Protein AF-U4QA10-F1 (afdb_monomer)

Solvent-accessible surface area (backbone atoms only — not comparable to full-atom values): 6171 Å² total; per-residue (Å²): 99,89,70,71,51,59,48,77,63,67,76,63,99,60,92,40,76,80,22,50,67,46,37,52,53,52,41,48,60,60,33,69,79,43,52,78,82,38,42,64,47,54,50,49,33,53,52,52,33,52,51,51,41,50,50,53,48,57,53,47,55,67,72,40,74,86,50,58,73,68,64,32,28,54,52,52,35,53,51,47,44,50,42,52,48,50,41,47,55,35,49,52,49,32,42,48,54,48,50,55,59,47,51,68,68,61,52,81,85,122

Nearest PDB structures (foldseek):
  2nca-assembly1_A  TM=4.129E-01  e=1.786E+00  Homo sapiens
  8v45-assembly1_E  TM=2.741E-01  e=9.698E+00  Escherichia coli B185

Structure (mmCIF, N/CA/C/O backbone):
data_AF-U4QA10-F1
#
_entry.id   AF-U4QA10-F1
#
loop_
_atom_site.group_PDB
_atom_site.id
_atom_site.type_symbol
_atom_site.label_atom_id
_atom_site.label_alt_id
_atom_site.label_comp_id
_atom_site.label_asym_id
_atom_site.label_entity_id
_atom_site.label_seq_id
_atom_site.pdbx_PDB_ins_code
_atom_site.Cartn_x
_atom_site.Cartn_y
_atom_site.Cartn_z
_atom_site.occupancy
_atom_site.B_iso_or_equiv
_atom_site.auth_seq_id
_atom_site.auth_comp_id
_atom_site.auth_asym_id
_atom_site.auth_atom_id
_atom_site.pdbx_PDB_model_num
ATOM 1 N N . MET A 1 1 ? -11.287 -6.808 15.158 1.00 60.16 1 MET A N 1
ATOM 2 C CA . MET A 1 1 ? -11.342 -6.795 13.683 1.00 60.16 1 MET A CA 1
ATOM 3 C C . MET A 1 1 ? -12.157 -7.985 13.259 1.00 60.16 1 MET A C 1
ATOM 5 O O . MET A 1 1 ? -11.974 -9.048 13.841 1.00 60.16 1 MET A O 1
ATOM 9 N N . LEU A 1 2 ? -13.078 -7.771 12.330 1.00 75.25 2 LEU A N 1
ATOM 10 C CA . LEU A 1 2 ? -13.983 -8.814 11.856 1.00 75.25 2 LEU A CA 1
ATOM 11 C C . LEU A 1 2 ? -13.455 -9.447 10.570 1.00 75.25 2 LEU A C 1
ATOM 13 O O . LEU A 1 2 ? -13.790 -10.591 10.284 1.00 75.25 2 LEU A O 1
ATOM 17 N N . ASP A 1 3 ? -12.609 -8.724 9.829 1.00 83.06 3 ASP A N 1
ATOM 18 C CA . ASP A 1 3 ? -12.086 -9.201 8.562 1.00 83.06 3 ASP A CA 1
ATOM 19 C C . ASP A 1 3 ? -10.772 -8.512 8.142 1.00 83.06 3 ASP A C 1
ATOM 21 O O . ASP A 1 3 ? -10.378 -7.476 8.680 1.00 83.06 3 ASP A O 1
ATOM 25 N N . THR A 1 4 ? -10.070 -9.080 7.164 1.00 82.25 4 THR A N 1
ATOM 26 C CA . THR A 1 4 ? -8.863 -8.471 6.574 1.00 82.25 4 THR A CA 1
ATOM 27 C C . THR A 1 4 ? -9.224 -7.739 5.278 1.00 82.25 4 THR A C 1
ATOM 29 O O . THR A 1 4 ? -10.018 -8.276 4.505 1.00 82.25 4 THR A O 1
ATOM 32 N N . PRO A 1 5 ? -8.640 -6.559 4.984 1.00 85.44 5 PRO A N 1
ATOM 33 C CA . PRO A 1 5 ? -8.898 -5.857 3.730 1.00 85.44 5 PRO A CA 1
ATOM 34 C C . PRO A 1 5 ? -8.674 -6.752 2.502 1.00 85.44 5 PRO A C 1
ATOM 36 O O . PRO A 1 5 ? -7.634 -7.407 2.370 1.00 85.44 5 PRO A O 1
ATOM 39 N N . SER A 1 6 ? -9.639 -6.754 1.580 1.00 84.44 6 SER A N 1
ATOM 40 C CA . SER A 1 6 ? -9.676 -7.670 0.426 1.00 84.44 6 SER A CA 1
ATOM 41 C C . SER A 1 6 ? -8.436 -7.579 -0.467 1.00 84.44 6 SER A C 1
ATOM 43 O O . SER A 1 6 ? -7.965 -8.597 -0.968 1.00 84.44 6 SER A O 1
ATOM 45 N N . VAL A 1 7 ? -7.845 -6.385 -0.595 1.00 82.88 7 VAL A N 1
ATOM 46 C CA . VAL A 1 7 ? -6.622 -6.143 -1.386 1.00 82.88 7 VAL A CA 1
ATOM 47 C C . VAL A 1 7 ? -5.394 -6.915 -0.883 1.00 82.88 7 VAL A C 1
ATOM 49 O O . VAL A 1 7 ? -4.469 -7.138 -1.663 1.00 82.88 7 VAL A O 1
ATOM 52 N N . TYR A 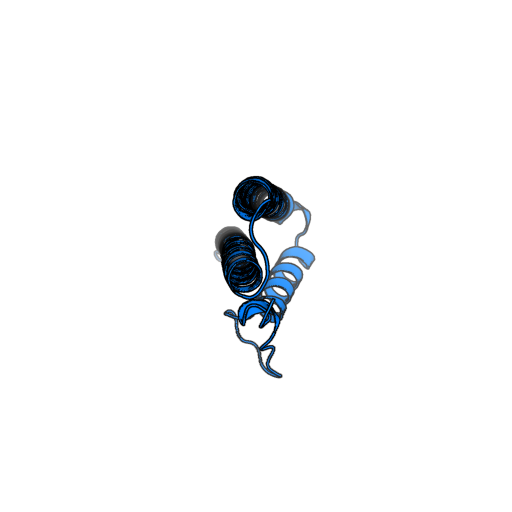1 8 ? -5.389 -7.342 0.386 1.00 83.44 8 TYR A N 1
ATOM 53 C CA . TYR A 1 8 ? -4.337 -8.172 0.990 1.00 83.44 8 TYR A CA 1
ATOM 54 C C . TYR A 1 8 ? -4.749 -9.635 1.186 1.00 83.44 8 TYR A C 1
ATOM 56 O O . TYR A 1 8 ? -3.883 -10.504 1.242 1.00 83.44 8 TYR A O 1
ATOM 64 N N . ARG A 1 9 ? -6.049 -9.914 1.322 1.00 82.88 9 ARG A N 1
ATOM 65 C CA . ARG A 1 9 ? -6.566 -11.255 1.623 1.00 82.88 9 ARG A CA 1
ATOM 66 C C . ARG A 1 9 ? -6.810 -12.095 0.369 1.00 82.88 9 ARG A C 1
ATOM 68 O O . ARG A 1 9 ? -6.474 -13.276 0.346 1.00 82.88 9 ARG A O 1
ATOM 75 N N . ASP A 1 10 ? -7.391 -11.495 -0.668 1.00 82.69 10 ASP A N 1
ATOM 76 C CA . ASP A 1 10 ? -7.983 -12.227 -1.792 1.00 82.69 10 ASP A CA 1
ATOM 77 C C . ASP A 1 10 ? -6.977 -12.401 -2.941 1.00 82.69 10 ASP A C 1
ATOM 79 O O . ASP A 1 10 ? -7.174 -11.925 -4.064 1.00 82.69 10 ASP A O 1
ATOM 83 N N . THR A 1 11 ? -5.848 -13.046 -2.648 1.00 76.38 11 THR A N 1
ATOM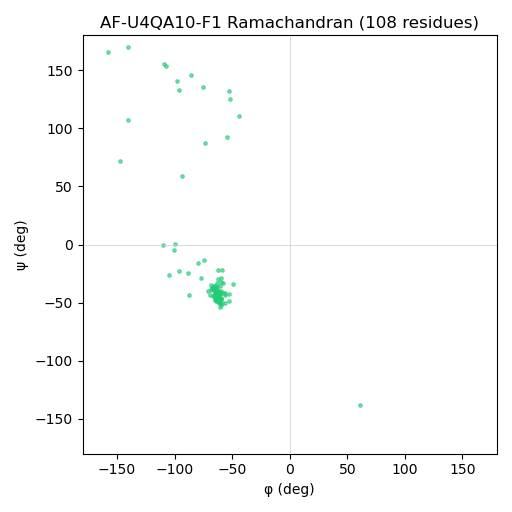 84 C CA . THR A 1 11 ? -4.807 -13.334 -3.645 1.00 76.38 11 THR A CA 1
ATOM 85 C C . THR A 1 11 ? -5.235 -14.480 -4.554 1.00 76.38 11 THR A C 1
ATOM 87 O O . THR A 1 11 ? -5.755 -15.495 -4.097 1.00 76.38 11 THR A O 1
ATOM 90 N N . LYS A 1 12 ? -5.026 -14.314 -5.863 1.00 80.56 12 LYS A N 1
ATOM 91 C CA . LYS A 1 12 ? -5.404 -15.289 -6.895 1.00 80.56 12 LYS A CA 1
ATOM 92 C C . LYS A 1 12 ? -4.169 -15.951 -7.492 1.00 80.56 12 LYS A C 1
ATOM 94 O O . LYS A 1 12 ? -3.106 -15.341 -7.525 1.00 80.56 12 LYS A O 1
ATOM 99 N N . GLU A 1 13 ? -4.342 -17.159 -8.024 1.00 87.00 13 GLU A N 1
ATOM 100 C CA . GLU A 1 13 ? -3.296 -17.907 -8.742 1.00 87.00 13 GLU A CA 1
ATOM 101 C C . GLU A 1 13 ? -2.768 -17.154 -9.974 1.00 87.00 13 GLU A C 1
ATOM 103 O O . GLU A 1 13 ? -1.606 -17.288 -10.348 1.00 87.00 13 GLU A O 1
ATOM 108 N N . HIS A 1 14 ? -3.609 -16.319 -10.584 1.00 91.38 14 HIS A N 1
ATOM 109 C CA . HIS A 1 14 ? -3.255 -15.512 -11.744 1.00 91.38 14 HIS A CA 1
ATOM 110 C C . HIS A 1 14 ? -3.109 -14.037 -11.390 1.00 91.38 14 HIS A C 1
ATOM 112 O O . HIS A 1 14 ? -3.755 -13.539 -10.465 1.00 91.38 14 HIS A O 1
ATOM 118 N N . PHE A 1 15 ? -2.291 -13.350 -12.189 1.00 90.69 15 PHE A N 1
ATOM 119 C CA . PHE A 1 15 ? -2.027 -11.926 -12.063 1.00 90.69 15 PHE A CA 1
ATOM 120 C C . PHE A 1 15 ? -3.319 -11.101 -12.002 1.00 90.69 15 PHE A C 1
ATOM 122 O O . PHE A 1 15 ? -4.161 -11.163 -12.899 1.00 90.69 15 PHE A O 1
ATOM 129 N N . ASP A 1 16 ? -3.437 -10.292 -10.952 1.00 92.50 16 ASP A N 1
ATOM 130 C CA . ASP A 1 16 ? -4.514 -9.325 -10.764 1.00 92.50 16 ASP A CA 1
ATOM 131 C C . ASP A 1 16 ? -3.922 -8.049 -10.166 1.00 92.50 16 ASP A C 1
ATOM 133 O O . ASP A 1 16 ? -3.567 -8.017 -8.990 1.00 92.50 16 ASP A O 1
ATOM 137 N N . ILE A 1 17 ? -3.823 -6.987 -10.970 1.00 92.12 17 ILE A N 1
ATOM 138 C CA . ILE A 1 17 ? -3.242 -5.702 -10.547 1.00 92.12 17 ILE A CA 1
ATOM 139 C C . ILE A 1 17 ? -3.981 -5.080 -9.350 1.00 92.12 17 ILE A C 1
ATOM 141 O O . ILE A 1 17 ? -3.403 -4.277 -8.626 1.00 92.12 17 ILE A O 1
ATOM 145 N N . LYS A 1 18 ? -5.245 -5.463 -9.105 1.00 90.94 18 LYS A N 1
ATOM 146 C CA . LYS A 1 18 ? -6.027 -4.983 -7.955 1.00 90.94 18 LYS A CA 1
ATOM 147 C C . LYS A 1 18 ? -5.602 -5.619 -6.634 1.00 90.94 18 LYS A C 1
ATOM 149 O O . LYS A 1 18 ? -6.025 -5.162 -5.575 1.00 90.94 18 LYS A O 1
ATOM 154 N N . ASN A 1 19 ? -4.810 -6.685 -6.687 1.00 92.75 19 ASN A N 1
ATOM 155 C CA . ASN A 1 19 ? -4.290 -7.357 -5.513 1.00 92.75 19 ASN A CA 1
ATOM 156 C C . ASN A 1 19 ? -2.877 -6.847 -5.194 1.00 92.75 19 ASN A C 1
ATOM 158 O O . ASN A 1 19 ? -2.007 -6.780 -6.066 1.00 92.75 19 ASN A O 1
ATOM 162 N N . MET A 1 20 ? -2.636 -6.524 -3.923 1.00 94.00 20 MET A N 1
ATOM 163 C CA . MET A 1 20 ? -1.375 -5.924 -3.487 1.00 94.00 20 MET A CA 1
ATOM 164 C C . MET A 1 20 ? -0.170 -6.848 -3.707 1.00 94.00 20 MET A C 1
ATOM 166 O O . MET A 1 20 ? 0.922 -6.369 -4.016 1.00 94.00 20 MET A O 1
ATOM 170 N N . TYR A 1 21 ? -0.346 -8.168 -3.592 1.00 93.94 21 TYR A N 1
ATOM 171 C CA . TYR A 1 21 ? 0.721 -9.129 -3.873 1.00 93.94 21 TYR A CA 1
ATOM 172 C C . TYR A 1 21 ? 1.182 -9.014 -5.329 1.00 93.94 21 TYR A C 1
ATOM 174 O O . TYR A 1 21 ? 2.357 -8.773 -5.586 1.00 93.94 21 TYR A O 1
ATOM 182 N N . TRP A 1 22 ? 0.265 -9.099 -6.291 1.00 95.69 22 TRP A N 1
ATOM 183 C CA . TRP A 1 22 ? 0.627 -9.032 -7.708 1.00 95.69 22 TRP A CA 1
ATOM 184 C C . TRP A 1 22 ? 1.149 -7.658 -8.128 1.00 95.69 22 TRP A C 1
ATOM 186 O O . TRP A 1 22 ? 2.102 -7.583 -8.902 1.00 95.69 22 TRP A O 1
ATOM 196 N N . LEU A 1 23 ? 0.581 -6.579 -7.584 1.00 96.19 23 LEU A N 1
ATOM 197 C CA . LEU A 1 23 ? 1.063 -5.221 -7.827 1.00 96.19 23 LEU A CA 1
ATOM 198 C C . LEU A 1 23 ? 2.507 -5.035 -7.336 1.00 96.19 23 LEU A C 1
ATOM 200 O O . LEU A 1 23 ? 3.354 -4.543 -8.078 1.00 96.19 23 LEU A O 1
ATOM 204 N N . THR A 1 24 ? 2.817 -5.471 -6.113 1.00 94.75 24 THR A N 1
ATOM 205 C CA . THR A 1 24 ? 4.179 -5.355 -5.563 1.00 94.75 24 THR A CA 1
ATOM 206 C C . THR A 1 24 ? 5.189 -6.229 -6.306 1.00 94.75 24 THR A C 1
ATOM 208 O O . THR A 1 24 ? 6.305 -5.773 -6.550 1.00 94.75 24 THR A O 1
ATOM 211 N N . GLN A 1 25 ? 4.799 -7.431 -6.748 1.00 95.25 25 GLN A N 1
ATOM 212 C CA . GLN A 1 25 ? 5.637 -8.274 -7.612 1.00 95.25 25 GLN A CA 1
ATOM 213 C C . GLN A 1 25 ? 5.909 -7.621 -8.976 1.00 95.25 25 GLN A C 1
ATOM 215 O O . GLN A 1 25 ? 7.036 -7.667 -9.471 1.00 95.25 25 GLN A O 1
ATOM 220 N N . ALA A 1 26 ? 4.905 -6.971 -9.573 1.00 95.19 26 ALA A N 1
ATOM 221 C CA . ALA A 1 26 ? 5.071 -6.251 -10.833 1.00 95.19 26 ALA A CA 1
ATOM 222 C C . ALA A 1 26 ? 6.033 -5.062 -10.691 1.00 95.19 26 ALA A C 1
ATOM 224 O O . ALA A 1 26 ? 6.934 -4.907 -11.514 1.00 95.19 26 ALA A O 1
ATOM 225 N N . ILE A 1 27 ? 5.896 -4.268 -9.622 1.00 95.69 27 ILE A N 1
ATOM 226 C CA . ILE A 1 27 ? 6.840 -3.182 -9.310 1.00 95.69 27 ILE A CA 1
ATOM 227 C C . ILE A 1 27 ? 8.251 -3.746 -9.140 1.00 95.69 27 ILE A C 1
ATOM 229 O O . ILE A 1 27 ? 9.175 -3.257 -9.782 1.00 95.69 27 ILE A O 1
ATOM 233 N N . ALA A 1 28 ? 8.423 -4.793 -8.326 1.00 95.12 28 ALA A N 1
ATOM 234 C CA . ALA A 1 28 ? 9.732 -5.395 -8.083 1.00 95.12 28 ALA A CA 1
ATOM 235 C C . ALA A 1 28 ? 10.390 -5.875 -9.385 1.00 95.12 28 ALA A C 1
ATOM 237 O O . ALA A 1 28 ? 11.565 -5.605 -9.602 1.00 95.12 28 ALA A O 1
ATOM 238 N N . THR A 1 29 ? 9.616 -6.499 -10.276 1.00 93.56 29 THR A N 1
ATOM 239 C CA . THR A 1 29 ? 10.105 -6.993 -11.571 1.00 93.56 29 THR A CA 1
ATOM 240 C C . THR A 1 29 ? 10.593 -5.856 -12.477 1.00 93.56 29 THR A C 1
ATOM 242 O O . THR A 1 29 ? 11.629 -5.995 -13.118 1.00 93.56 29 THR A O 1
ATOM 245 N N . ILE A 1 30 ? 9.890 -4.716 -12.518 1.00 92.31 30 ILE A N 1
ATOM 246 C CA . ILE A 1 30 ? 10.324 -3.539 -13.296 1.00 92.31 30 ILE A CA 1
ATOM 247 C C . ILE A 1 30 ? 11.570 -2.900 -12.668 1.00 92.31 30 ILE A C 1
ATOM 249 O O . ILE A 1 30 ? 12.506 -2.511 -13.368 1.00 92.31 30 ILE A O 1
ATOM 253 N N . VAL A 1 31 ? 11.578 -2.772 -11.339 1.00 92.44 31 VAL A N 1
ATOM 254 C CA . VAL A 1 31 ? 12.654 -2.097 -10.607 1.00 92.44 31 VAL A CA 1
ATOM 255 C C . VAL A 1 31 ? 13.967 -2.875 -10.683 1.00 92.44 31 VAL A C 1
ATOM 257 O O . VAL A 1 31 ? 15.019 -2.247 -10.806 1.00 92.44 31 VAL A O 1
ATOM 260 N N . ASP A 1 32 ? 13.913 -4.209 -10.641 1.00 91.50 32 ASP A N 1
ATOM 261 C CA . ASP A 1 32 ? 15.091 -5.088 -10.643 1.00 91.50 32 ASP A CA 1
ATOM 262 C C . ASP A 1 32 ? 15.958 -4.913 -11.899 1.00 91.50 32 ASP A C 1
ATOM 264 O O . ASP A 1 32 ? 17.184 -4.956 -11.828 1.00 91.50 32 ASP A O 1
ATOM 268 N N . GLU A 1 33 ? 15.339 -4.600 -13.041 1.00 86.38 33 GLU A N 1
ATOM 269 C CA . GLU A 1 33 ? 16.060 -4.365 -14.294 1.00 86.38 33 GLU A CA 1
ATOM 270 C C . GLU A 1 33 ? 16.953 -3.109 -14.225 1.00 86.38 33 GLU A C 1
ATOM 272 O O . GLU A 1 33 ? 18.039 -3.073 -14.804 1.00 86.38 33 GLU A O 1
ATOM 277 N N . HIS A 1 34 ? 16.507 -2.060 -13.517 1.00 89.06 34 HIS A N 1
ATOM 278 C CA . HIS A 1 34 ? 17.200 -0.768 -13.445 1.00 89.06 34 HIS A CA 1
ATOM 279 C C . HIS A 1 34 ? 17.019 -0.073 -12.077 1.00 89.06 34 HIS A C 1
ATOM 281 O O . HIS A 1 34 ? 16.369 0.975 -11.984 1.00 89.06 34 HIS A O 1
ATOM 287 N N . PRO A 1 35 ? 17.652 -0.570 -11.001 1.00 86.75 35 PRO A N 1
ATOM 288 C CA . PRO A 1 35 ? 17.345 -0.157 -9.628 1.00 86.75 35 PRO A CA 1
ATOM 289 C C . PRO A 1 35 ? 17.624 1.325 -9.343 1.00 86.75 35 PRO A C 1
ATOM 291 O O . PRO A 1 35 ? 16.859 1.981 -8.638 1.00 86.75 35 PRO A O 1
ATOM 294 N N . PHE A 1 36 ? 18.684 1.901 -9.925 1.00 91.44 36 PHE A N 1
ATOM 295 C CA . PHE A 1 36 ? 18.988 3.326 -9.741 1.00 91.44 36 PHE A CA 1
ATOM 296 C C . PHE A 1 36 ? 17.919 4.232 -10.368 1.00 91.44 36 PHE A C 1
ATOM 298 O O . PHE A 1 36 ? 17.543 5.240 -9.770 1.00 91.44 36 PHE A O 1
ATOM 305 N N . ARG A 1 37 ? 17.389 3.847 -11.538 1.00 90.81 37 ARG A N 1
ATOM 306 C CA . ARG A 1 37 ? 16.392 4.624 -12.293 1.00 90.81 37 ARG A CA 1
ATOM 307 C C . ARG A 1 37 ? 15.110 4.826 -11.491 1.00 90.81 37 ARG A C 1
ATOM 309 O O . ARG A 1 37 ? 14.549 5.914 -11.514 1.00 90.81 37 ARG A O 1
ATOM 316 N N . TYR A 1 38 ? 14.670 3.787 -10.789 1.00 94.38 38 TYR A N 1
ATOM 317 C CA . TYR A 1 38 ? 13.388 3.776 -10.083 1.00 94.38 38 TYR A CA 1
ATOM 318 C C . TYR A 1 38 ? 13.509 4.048 -8.579 1.00 94.38 38 TYR A C 1
ATOM 320 O O . TYR A 1 38 ? 12.503 4.084 -7.874 1.00 94.38 38 TYR A O 1
ATOM 328 N N . SER A 1 39 ? 14.730 4.268 -8.080 1.00 92.81 39 SER A N 1
ATOM 329 C CA . SER A 1 39 ? 15.008 4.482 -6.655 1.00 92.81 39 SER A CA 1
ATOM 330 C C . SER A 1 39 ? 14.149 5.591 -6.037 1.00 92.81 39 SER A C 1
ATOM 332 O O . SER A 1 39 ? 13.587 5.394 -4.964 1.00 92.81 39 SER A O 1
ATOM 334 N N . ALA A 1 40 ? 13.968 6.715 -6.736 1.00 94.38 40 ALA A N 1
ATOM 335 C CA . ALA A 1 40 ? 13.135 7.821 -6.268 1.00 94.38 40 ALA A CA 1
ATOM 336 C C . ALA A 1 40 ? 11.660 7.415 -6.093 1.00 94.38 40 ALA A C 1
ATOM 338 O O . ALA A 1 40 ? 11.083 7.678 -5.041 1.00 94.38 40 ALA A O 1
ATOM 339 N N . SER A 1 41 ? 11.071 6.721 -7.073 1.00 95.38 41 SER A N 1
ATOM 340 C CA . SER A 1 41 ? 9.682 6.243 -7.008 1.00 95.38 41 SER A CA 1
ATOM 341 C C . SER A 1 41 ? 9.476 5.218 -5.890 1.00 95.38 41 SER A C 1
ATOM 343 O O . SER A 1 41 ? 8.441 5.217 -5.225 1.00 95.38 41 SER A O 1
ATOM 345 N N . VAL A 1 42 ? 10.465 4.352 -5.649 1.00 95.38 42 VAL A N 1
ATOM 346 C CA . VAL A 1 42 ? 10.418 3.361 -4.561 1.00 95.38 42 VAL A CA 1
ATOM 347 C C . VAL A 1 42 ? 10.562 4.024 -3.189 1.00 95.38 42 VAL A C 1
ATOM 349 O O . VAL A 1 42 ? 9.873 3.639 -2.244 1.00 95.38 42 VAL A O 1
ATOM 352 N N . GLU A 1 43 ? 11.430 5.025 -3.050 1.00 96.31 43 GLU A N 1
ATOM 353 C CA . GLU A 1 43 ? 11.553 5.777 -1.798 1.00 96.31 43 GLU A CA 1
ATOM 354 C C . GLU A 1 43 ? 10.308 6.626 -1.515 1.00 96.31 43 GLU A C 1
ATOM 356 O O . GLU A 1 43 ? 9.835 6.652 -0.376 1.00 96.31 43 GLU A O 1
ATOM 361 N N . GLU A 1 44 ? 9.710 7.242 -2.538 1.00 96.88 44 GLU A N 1
ATOM 362 C CA . GLU A 1 44 ? 8.437 7.956 -2.403 1.00 96.88 44 GLU A CA 1
ATOM 363 C C . GLU A 1 44 ? 7.321 7.014 -1.925 1.00 96.88 44 GLU A C 1
ATOM 365 O O . GLU A 1 44 ? 6.625 7.335 -0.958 1.00 96.88 44 GLU A O 1
ATOM 370 N N . LEU A 1 45 ? 7.206 5.818 -2.520 1.00 97.06 45 LEU A N 1
ATOM 371 C CA . LEU A 1 45 ? 6.264 4.781 -2.085 1.00 97.06 45 LEU A CA 1
ATOM 372 C C . LEU A 1 45 ? 6.409 4.468 -0.590 1.00 97.06 45 LEU A C 1
ATOM 374 O O . LEU A 1 45 ? 5.414 4.439 0.143 1.00 97.06 45 LEU A O 1
ATOM 378 N N . LYS A 1 46 ? 7.642 4.242 -0.121 1.00 95.69 46 LYS A N 1
ATOM 379 C CA . LYS A 1 46 ? 7.920 3.940 1.292 1.00 95.69 46 LYS A CA 1
ATOM 380 C C . LYS A 1 46 ? 7.498 5.091 2.199 1.00 95.69 46 LYS A C 1
ATOM 382 O O . LYS A 1 46 ? 6.816 4.862 3.199 1.00 95.69 46 LYS A O 1
ATOM 387 N N . GLN A 1 47 ? 7.893 6.315 1.854 1.00 97.19 47 GLN A N 1
ATOM 388 C CA . GLN A 1 47 ? 7.596 7.500 2.655 1.00 97.19 47 GLN A CA 1
ATOM 389 C C . GLN A 1 47 ? 6.092 7.761 2.741 1.00 97.19 47 GLN A C 1
ATOM 391 O O . GLN A 1 47 ? 5.575 7.950 3.842 1.00 97.19 47 GLN A O 1
ATOM 396 N N . GLN A 1 48 ? 5.381 7.711 1.612 1.00 95.56 48 GLN A N 1
ATOM 397 C CA . GLN A 1 48 ? 3.935 7.936 1.564 1.00 95.56 48 GLN A CA 1
ATOM 398 C C . GLN A 1 48 ? 3.168 6.867 2.339 1.00 95.56 48 GLN A C 1
ATOM 400 O O . GLN A 1 48 ? 2.310 7.203 3.154 1.00 95.56 48 GLN A O 1
ATOM 405 N N . THR A 1 49 ? 3.521 5.593 2.154 1.00 95.06 49 THR A N 1
ATOM 406 C CA . THR A 1 49 ? 2.869 4.484 2.865 1.00 95.06 49 THR A CA 1
ATOM 407 C C . THR A 1 49 ? 3.072 4.604 4.375 1.00 95.06 49 THR A C 1
ATOM 409 O O . THR A 1 49 ? 2.118 4.475 5.144 1.00 95.06 49 THR A O 1
ATOM 412 N N . LEU A 1 50 ? 4.299 4.901 4.818 1.00 96.19 50 LEU A N 1
ATOM 413 C CA . LEU A 1 50 ? 4.606 5.051 6.240 1.00 96.19 50 LEU A CA 1
ATOM 414 C C . LEU A 1 50 ? 3.902 6.267 6.851 1.00 96.19 50 LEU A C 1
ATOM 416 O O . LEU A 1 50 ? 3.362 6.167 7.953 1.00 96.19 50 LEU A O 1
ATOM 420 N N . ALA A 1 51 ? 3.913 7.406 6.157 1.00 96.19 51 ALA A N 1
ATOM 421 C CA . ALA A 1 51 ? 3.268 8.626 6.625 1.00 96.19 51 ALA A CA 1
ATOM 422 C C . ALA A 1 51 ? 1.751 8.439 6.752 1.00 96.19 51 ALA A C 1
ATOM 424 O O . ALA A 1 51 ? 1.193 8.731 7.810 1.00 96.19 51 ALA A O 1
ATOM 425 N N . ALA A 1 52 ? 1.102 7.888 5.721 1.00 95.38 52 ALA A N 1
ATOM 426 C CA . ALA A 1 52 ? -0.334 7.629 5.729 1.00 95.38 52 ALA A CA 1
ATOM 427 C C . ALA A 1 52 ? -0.725 6.625 6.822 1.00 95.38 52 ALA A C 1
ATOM 429 O O . ALA A 1 52 ? -1.637 6.893 7.602 1.00 95.38 52 ALA A O 1
ATOM 430 N N . GLY A 1 53 ? 0.004 5.509 6.941 1.00 95.25 53 GLY A N 1
ATOM 431 C CA . GLY A 1 53 ? -0.259 4.507 7.975 1.00 95.25 53 GLY A CA 1
ATOM 432 C C . GLY A 1 53 ? -0.110 5.067 9.391 1.00 95.25 53 GLY A C 1
ATOM 433 O O . GLY A 1 53 ? -0.964 4.830 10.241 1.00 95.25 53 GLY A O 1
ATOM 434 N N . ARG A 1 54 ? 0.934 5.869 9.649 1.00 95.62 54 ARG A N 1
ATOM 435 C CA . ARG A 1 54 ? 1.120 6.529 10.953 1.00 95.62 54 A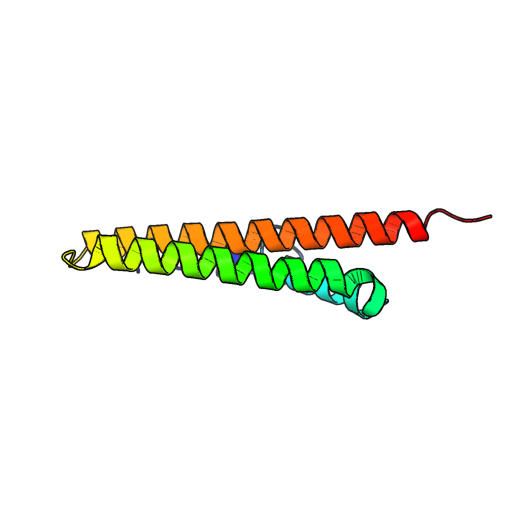RG A CA 1
ATOM 436 C C . ARG A 1 54 ? 0.021 7.536 11.259 1.00 95.62 54 ARG A C 1
ATOM 438 O O . ARG A 1 54 ? -0.428 7.600 12.396 1.00 95.62 54 ARG A O 1
ATOM 445 N N . HIS A 1 55 ? -0.382 8.323 10.269 1.00 96.81 55 HIS A N 1
ATOM 446 C CA . HIS A 1 55 ? -1.441 9.308 10.439 1.00 96.81 55 HIS A CA 1
ATOM 447 C C . HIS A 1 55 ? -2.763 8.637 10.826 1.00 96.81 55 HIS A C 1
ATOM 449 O O . HIS A 1 55 ? -3.331 8.986 11.857 1.00 96.81 55 HIS A O 1
ATOM 455 N N . ILE A 1 56 ? -3.173 7.606 10.079 1.00 96.75 56 ILE A N 1
ATOM 456 C CA . ILE A 1 56 ? -4.397 6.840 10.358 1.00 96.75 56 ILE A CA 1
ATOM 457 C C . ILE A 1 56 ? -4.329 6.185 11.740 1.00 96.75 56 ILE A C 1
ATOM 459 O O . ILE A 1 56 ? -5.314 6.207 12.474 1.00 96.75 56 ILE A O 1
ATOM 463 N N . LEU A 1 57 ? -3.173 5.628 12.117 1.00 94.81 57 LEU A N 1
ATOM 464 C CA . LEU A 1 57 ? -2.977 5.013 13.429 1.00 94.81 57 LEU A CA 1
ATOM 465 C C . LEU A 1 57 ? -3.181 6.022 14.564 1.00 94.81 57 LEU A C 1
ATOM 467 O O . LEU A 1 57 ? -3.964 5.759 15.469 1.00 94.81 57 LEU A O 1
ATOM 471 N N . LEU A 1 58 ? -2.537 7.190 14.491 1.00 96.69 58 LEU A N 1
ATOM 472 C CA . LEU A 1 58 ? -2.641 8.217 15.533 1.00 96.69 58 LEU A CA 1
ATOM 473 C C . LEU A 1 58 ? -4.069 8.754 15.684 1.00 96.69 58 LEU A C 1
ATOM 475 O O . LEU A 1 58 ? -4.538 8.952 16.805 1.00 96.69 58 LEU A O 1
ATOM 479 N N . GLU A 1 59 ? -4.765 8.980 14.569 1.00 95.94 59 GLU A N 1
ATOM 480 C CA . GLU A 1 59 ? -6.167 9.402 14.596 1.00 95.94 59 GLU A CA 1
ATOM 481 C C . GLU A 1 59 ? -7.050 8.315 15.208 1.00 95.94 59 GLU A C 1
ATOM 483 O O . GLU A 1 59 ? -7.808 8.581 16.142 1.00 95.94 59 GLU A O 1
ATOM 488 N N . THR A 1 60 ? -6.893 7.073 14.745 1.00 95.06 60 THR A N 1
ATOM 489 C CA . THR A 1 60 ? -7.696 5.941 15.213 1.00 95.06 60 THR A CA 1
ATOM 490 C C . THR A 1 60 ? -7.500 5.701 16.704 1.00 95.06 60 THR A C 1
ATOM 492 O O . THR A 1 60 ? -8.493 5.569 17.414 1.00 95.06 60 THR A O 1
ATOM 495 N N . ASP A 1 61 ? -6.258 5.703 17.195 1.00 94.12 61 ASP A N 1
ATOM 496 C CA . ASP A 1 61 ? -5.945 5.503 18.615 1.00 94.12 61 ASP A CA 1
ATOM 497 C C . ASP A 1 61 ? -6.678 6.519 19.502 1.00 94.12 61 ASP A C 1
ATOM 499 O O . ASP A 1 61 ? -7.257 6.150 20.526 1.00 94.12 61 ASP A O 1
ATOM 503 N N . SER A 1 62 ? -6.727 7.787 19.079 1.00 93.94 62 SER A N 1
ATOM 504 C CA . SER A 1 62 ? -7.442 8.836 19.812 1.00 93.94 62 SER A CA 1
ATOM 505 C C . SER A 1 62 ? -8.965 8.652 19.800 1.00 93.94 62 SER A C 1
ATOM 507 O O . SER A 1 62 ? -9.639 8.937 20.790 1.00 93.94 62 SER A O 1
ATOM 509 N N . GLU A 1 63 ? -9.524 8.141 18.700 1.00 92.81 63 GLU A N 1
ATOM 510 C CA . GLU A 1 63 ? -10.967 7.941 18.548 1.00 92.81 63 GLU A CA 1
ATOM 511 C C . GLU A 1 63 ? -11.490 6.718 19.306 1.00 92.81 63 GLU A C 1
ATOM 513 O O . GLU A 1 63 ? -12.665 6.684 19.685 1.00 92.81 63 GLU A O 1
ATOM 518 N N . VAL A 1 64 ? -10.650 5.698 19.499 1.00 94.06 64 VAL A N 1
ATOM 519 C CA . VAL A 1 64 ? -11.074 4.408 20.057 1.00 94.06 64 VAL A CA 1
ATOM 520 C C . VAL A 1 64 ? -10.753 4.226 21.538 1.00 94.06 64 VAL A C 1
ATOM 522 O O . VAL A 1 64 ? -11.203 3.240 22.114 1.00 94.06 64 VAL A O 1
ATOM 525 N N . GLU A 1 65 ? -10.053 5.172 22.176 1.00 93.31 65 GLU A N 1
ATOM 526 C CA . GLU A 1 65 ? -9.567 5.080 23.568 1.00 93.31 65 GLU A CA 1
ATOM 527 C C . GLU A 1 65 ? -10.647 4.644 24.578 1.00 93.31 65 GLU A C 1
ATOM 529 O O . GLU A 1 65 ? -10.371 3.929 25.541 1.00 93.31 65 GLU A O 1
ATOM 534 N N . LYS A 1 66 ? -11.898 5.058 24.352 1.00 93.06 66 LYS A N 1
ATOM 535 C CA . LYS A 1 66 ? -13.042 4.770 25.235 1.00 93.06 66 LYS A CA 1
ATOM 536 C C . LYS A 1 66 ? -14.048 3.789 24.636 1.00 93.06 66 LYS A C 1
ATOM 538 O O . LYS A 1 66 ? -15.055 3.490 25.276 1.00 93.06 66 LYS A O 1
ATOM 543 N N . LEU A 1 67 ? -13.812 3.317 23.413 1.00 93.50 67 LEU A N 1
ATOM 544 C CA . LEU A 1 67 ? -14.704 2.392 22.725 1.00 93.50 67 LEU A CA 1
ATOM 545 C C . LEU A 1 67 ? -14.387 0.954 23.128 1.00 93.50 67 LEU A C 1
ATOM 547 O O . LEU A 1 67 ? -13.239 0.579 23.351 1.00 93.50 67 LEU A O 1
ATOM 551 N N . THR A 1 68 ? -15.419 0.119 23.193 1.00 92.44 68 THR A N 1
ATOM 552 C CA . THR A 1 68 ? -15.280 -1.311 23.492 1.00 92.44 68 THR A CA 1
ATOM 553 C C . THR A 1 68 ? -16.236 -2.129 22.626 1.00 92.44 68 THR A C 1
ATOM 555 O O . THR A 1 68 ? -17.086 -1.578 21.927 1.00 92.44 68 THR A O 1
ATOM 558 N N . GLY A 1 69 ? -16.082 -3.454 22.637 1.00 92.44 69 GLY A N 1
ATOM 559 C CA . GLY A 1 69 ? -17.005 -4.359 21.951 1.00 92.44 69 GLY A CA 1
ATOM 560 C C . GLY A 1 69 ? -17.067 -4.139 20.435 1.00 92.44 69 GLY A C 1
ATOM 561 O O . GLY A 1 69 ? -16.041 -3.977 19.774 1.00 92.44 69 GLY A O 1
ATOM 562 N N . GLU A 1 70 ? -18.275 -4.176 19.880 1.00 93.19 70 GLU A N 1
ATOM 563 C CA . GLU A 1 70 ? -18.520 -4.124 18.434 1.00 93.19 70 GLU A CA 1
ATOM 564 C C . GLU A 1 70 ? -18.142 -2.772 17.810 1.00 93.19 70 GLU A C 1
ATOM 566 O O . GLU A 1 70 ? -17.537 -2.734 16.739 1.00 93.19 70 GLU A O 1
ATOM 571 N N . GLU A 1 71 ? -18.396 -1.660 18.507 1.00 90.56 71 GLU A N 1
ATOM 572 C CA . GLU A 1 71 ? -18.052 -0.313 18.029 1.00 90.56 71 GLU A CA 1
ATOM 573 C C . GLU A 1 71 ? -16.543 -0.140 17.834 1.00 90.56 71 GLU A C 1
ATOM 575 O O . GLU A 1 71 ? -16.097 0.372 16.803 1.00 90.56 71 GLU A O 1
ATOM 580 N N . LEU A 1 72 ? -15.749 -0.648 18.784 1.00 93.06 72 LEU A N 1
ATOM 581 C CA . LEU A 1 72 ? -14.293 -0.702 18.664 1.00 93.06 72 LEU A CA 1
ATOM 582 C C . LEU A 1 72 ? -13.876 -1.533 17.445 1.00 93.06 72 LEU A C 1
ATOM 584 O O . LEU A 1 72 ? -13.035 -1.110 16.653 1.00 93.06 72 LEU A O 1
ATOM 588 N N . GLN A 1 73 ? -14.470 -2.714 17.262 1.00 93.31 73 GLN A N 1
ATOM 589 C CA . GLN A 1 73 ? -14.117 -3.589 16.146 1.00 93.31 73 GLN A CA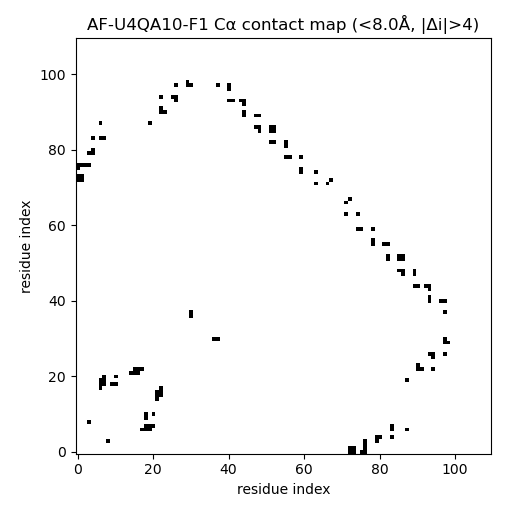 1
ATOM 590 C C . GLN A 1 73 ? -14.435 -2.965 14.785 1.00 93.31 73 GLN A C 1
ATOM 592 O O . GLN A 1 73 ? -13.610 -3.084 13.878 1.00 93.31 73 GLN A O 1
ATOM 597 N N . MET A 1 74 ? -15.574 -2.281 14.648 1.00 92.06 74 MET A N 1
ATOM 598 C CA . MET A 1 74 ? -15.949 -1.572 13.421 1.00 92.06 74 MET A CA 1
ATOM 599 C C . MET A 1 74 ? -14.998 -0.412 13.114 1.00 92.06 74 MET A C 1
ATOM 601 O O . MET A 1 74 ? -14.582 -0.243 11.967 1.00 92.06 74 MET A O 1
ATOM 605 N N . LYS A 1 75 ? -14.613 0.373 14.128 1.00 93.06 75 LYS A N 1
ATOM 606 C CA . LYS A 1 75 ? -13.648 1.471 13.963 1.00 93.06 75 LYS A CA 1
ATOM 607 C C . LYS A 1 75 ? -12.279 0.964 13.515 1.00 93.06 75 LYS A C 1
ATOM 609 O O . LYS A 1 75 ? -11.734 1.479 12.543 1.00 93.06 75 LYS A O 1
ATOM 614 N N . LEU A 1 76 ? -11.775 -0.094 14.150 1.00 94.06 76 LEU A N 1
ATOM 615 C CA . LEU A 1 76 ? -10.511 -0.725 13.761 1.00 94.06 76 LEU A CA 1
ATOM 616 C C . LEU A 1 76 ? -10.578 -1.352 12.360 1.00 94.06 76 LEU A C 1
ATOM 618 O O . LEU A 1 76 ? -9.600 -1.296 11.620 1.00 94.06 76 LEU A O 1
ATOM 622 N N . GLN A 1 77 ? -11.726 -1.915 11.967 1.00 93.38 77 GLN A N 1
ATOM 623 C CA . GLN A 1 77 ? -11.925 -2.417 10.605 1.00 93.38 77 GLN A CA 1
ATOM 624 C C . GLN A 1 77 ? -11.818 -1.285 9.580 1.00 93.38 77 GLN A C 1
ATOM 626 O O . GLN A 1 77 ? -11.076 -1.395 8.608 1.00 93.38 77 GLN A O 1
ATOM 631 N N . LYS A 1 78 ? -12.503 -0.167 9.834 1.00 93.62 78 LYS A N 1
ATOM 632 C CA . LYS A 1 78 ? -12.461 1.003 8.957 1.00 93.62 78 LYS A CA 1
ATOM 633 C C . LYS A 1 78 ? -11.044 1.571 8.831 1.00 93.62 78 LYS A C 1
ATOM 635 O O . LYS A 1 78 ? -10.623 1.894 7.724 1.00 93.62 78 LYS A O 1
ATOM 640 N N . ALA A 1 79 ? -10.308 1.658 9.939 1.00 95.00 79 ALA A N 1
ATOM 641 C CA . ALA A 1 79 ? -8.920 2.116 9.944 1.00 95.00 79 ALA A CA 1
ATOM 642 C C . ALA A 1 79 ? -8.003 1.192 9.123 1.00 95.00 79 ALA A C 1
ATOM 644 O O . ALA A 1 79 ? -7.162 1.664 8.352 1.00 95.00 79 ALA A O 1
ATOM 645 N N . ASN A 1 80 ? -8.202 -0.126 9.216 1.00 93.44 80 ASN A N 1
ATOM 646 C CA . ASN A 1 80 ? -7.501 -1.089 8.369 1.00 93.44 80 ASN A CA 1
ATOM 647 C C . ASN A 1 80 ? -7.816 -0.901 6.887 1.00 93.44 80 ASN A C 1
ATOM 649 O O . ASN A 1 80 ? -6.897 -0.897 6.072 1.00 93.44 80 ASN A O 1
ATOM 653 N N . ASP A 1 81 ? -9.091 -0.737 6.533 1.00 94.25 81 ASP A N 1
ATOM 654 C CA . ASP A 1 81 ? -9.507 -0.548 5.142 1.00 94.25 81 ASP A CA 1
ATOM 655 C C . ASP A 1 81 ? -8.920 0.750 4.564 1.00 94.25 81 ASP A C 1
ATOM 657 O O . ASP A 1 81 ? -8.444 0.772 3.428 1.00 94.25 81 ASP A O 1
ATOM 661 N N . GLN A 1 82 ? -8.877 1.822 5.364 1.00 95.56 82 GLN A N 1
ATOM 662 C CA . GLN A 1 82 ? -8.232 3.088 4.999 1.00 95.56 82 GLN A CA 1
ATOM 663 C C . GLN A 1 82 ? -6.723 2.927 4.805 1.00 95.56 82 GLN A C 1
ATOM 665 O O . GLN A 1 82 ? -6.180 3.394 3.804 1.00 95.56 82 GLN A O 1
ATOM 670 N N . THR A 1 83 ? -6.052 2.236 5.729 1.00 95.25 83 THR A N 1
ATOM 671 C CA . THR A 1 83 ? -4.607 1.984 5.648 1.00 95.25 83 THR A CA 1
ATOM 672 C C . THR A 1 83 ? -4.274 1.156 4.413 1.00 95.25 83 THR A C 1
ATOM 674 O O . THR A 1 83 ? -3.362 1.491 3.658 1.00 95.25 83 THR A O 1
ATOM 677 N N . ALA A 1 84 ? -5.054 0.104 4.164 1.00 95.00 84 ALA A N 1
ATOM 678 C CA . ALA A 1 84 ? -4.873 -0.761 3.014 1.00 95.00 84 ALA A CA 1
ATOM 679 C C . ALA A 1 84 ? -5.112 -0.026 1.693 1.00 95.00 84 ALA A C 1
ATOM 681 O O . ALA A 1 84 ? -4.337 -0.188 0.751 1.00 95.00 84 ALA A O 1
ATOM 682 N N . LYS A 1 85 ? -6.143 0.824 1.636 1.00 95.19 85 LYS A N 1
ATOM 683 C CA . LYS A 1 85 ? -6.396 1.682 0.479 1.00 95.19 85 LYS A CA 1
ATOM 684 C C . LYS A 1 85 ? -5.241 2.652 0.232 1.00 95.19 85 LYS A C 1
ATOM 686 O O . LYS A 1 85 ? -4.783 2.747 -0.900 1.00 95.19 85 LYS A O 1
ATOM 691 N N . ALA A 1 86 ? -4.757 3.340 1.264 1.00 96.19 86 ALA A N 1
ATOM 692 C CA . ALA A 1 86 ? -3.659 4.293 1.124 1.00 96.19 86 ALA A CA 1
ATOM 693 C C . ALA A 1 86 ? -2.373 3.615 0.622 1.00 96.19 86 ALA A C 1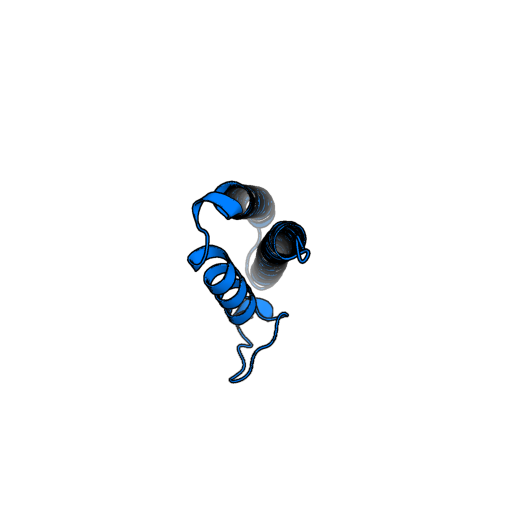
ATOM 695 O O . ALA A 1 86 ? -1.713 4.130 -0.279 1.00 96.19 86 ALA A O 1
ATOM 696 N N . ALA A 1 87 ? -2.050 2.433 1.155 1.00 96.25 87 ALA A N 1
ATOM 697 C CA . ALA A 1 87 ? -0.907 1.644 0.704 1.00 96.25 87 ALA A CA 1
ATOM 698 C C . ALA A 1 87 ? -1.059 1.182 -0.755 1.00 96.25 87 ALA A C 1
ATOM 700 O O . ALA A 1 87 ? -0.109 1.274 -1.533 1.00 96.25 87 ALA A O 1
ATOM 701 N N . TYR A 1 88 ? -2.253 0.721 -1.141 1.00 96.31 88 TYR A N 1
ATOM 702 C CA . TYR A 1 88 ? -2.545 0.330 -2.519 1.00 96.31 88 TYR A CA 1
ATOM 703 C C . TYR A 1 88 ? -2.435 1.515 -3.485 1.00 96.31 88 TYR A C 1
ATOM 705 O O . TYR A 1 88 ? -1.787 1.399 -4.522 1.00 96.31 88 TYR A O 1
ATOM 713 N N . ASP A 1 89 ? -3.024 2.663 -3.143 1.00 96.69 89 ASP A N 1
ATOM 714 C CA . ASP A 1 89 ? -2.989 3.864 -3.981 1.00 96.69 89 ASP A CA 1
ATOM 715 C C . ASP A 1 89 ? -1.537 4.345 -4.185 1.00 96.69 89 ASP A C 1
ATOM 717 O O . ASP A 1 89 ? -1.142 4.655 -5.311 1.00 96.69 89 ASP A O 1
ATOM 721 N N . ALA A 1 90 ? -0.714 4.326 -3.129 1.00 97.69 90 ALA A N 1
ATOM 722 C CA . ALA A 1 90 ? 0.709 4.655 -3.216 1.00 97.69 90 ALA A CA 1
ATOM 723 C C . ALA A 1 90 ? 1.481 3.657 -4.099 1.00 97.69 90 ALA A C 1
ATOM 725 O O . ALA A 1 90 ? 2.286 4.062 -4.941 1.00 97.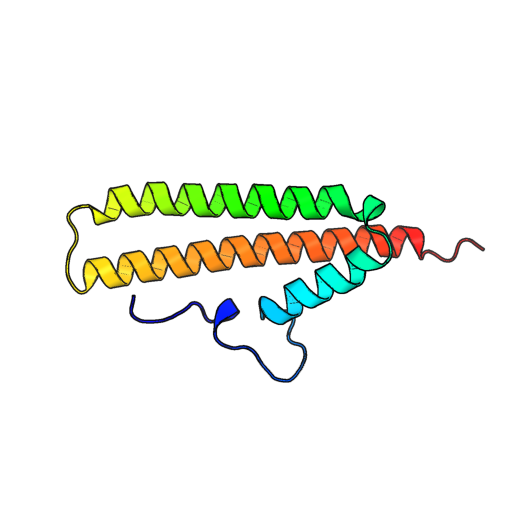69 90 ALA A O 1
ATOM 726 N N . ALA A 1 91 ? 1.223 2.353 -3.957 1.00 97.44 91 ALA A N 1
ATOM 727 C CA . ALA A 1 91 ? 1.846 1.331 -4.798 1.00 97.44 91 ALA A CA 1
ATOM 728 C C . ALA A 1 91 ? 1.432 1.471 -6.268 1.00 97.44 91 ALA A C 1
ATOM 730 O O . ALA A 1 91 ? 2.279 1.381 -7.154 1.00 97.44 91 ALA A O 1
ATOM 731 N N . MET A 1 92 ? 0.159 1.759 -6.540 1.00 97.50 92 MET A N 1
ATOM 732 C CA . MET A 1 92 ? -0.337 1.957 -7.900 1.00 97.50 92 MET A CA 1
ATOM 733 C C . MET A 1 92 ? 0.282 3.202 -8.545 1.00 97.50 92 MET A C 1
ATOM 735 O O . MET A 1 92 ? 0.643 3.161 -9.722 1.00 97.50 92 MET A O 1
ATOM 739 N N . LYS A 1 93 ? 0.473 4.281 -7.773 1.00 97.38 93 LYS A N 1
ATOM 740 C CA . LYS A 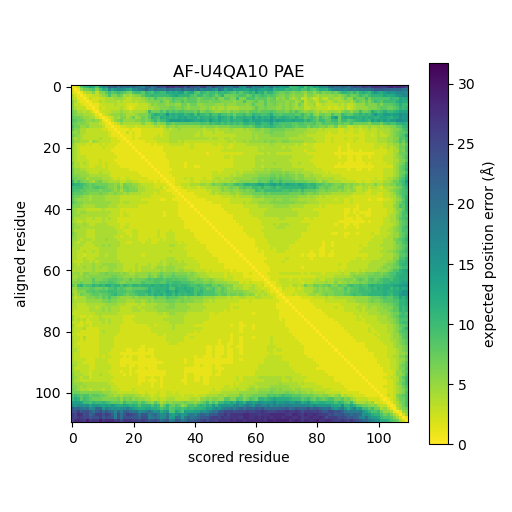1 93 ? 1.235 5.454 -8.220 1.00 97.38 93 LYS A CA 1
ATOM 741 C C . LYS A 1 93 ? 2.672 5.068 -8.580 1.00 97.38 93 LYS A C 1
ATOM 743 O O . LYS A 1 93 ? 3.103 5.340 -9.693 1.00 97.38 93 LYS A O 1
ATOM 748 N N . CYS A 1 94 ? 3.379 4.381 -7.681 1.00 97.25 94 CYS A N 1
ATOM 749 C CA . CYS A 1 94 ? 4.758 3.937 -7.909 1.00 97.25 94 CYS A CA 1
ATOM 750 C C . CYS A 1 94 ? 4.885 3.077 -9.176 1.00 97.25 94 CYS A C 1
ATOM 752 O O . CYS A 1 94 ? 5.795 3.276 -9.980 1.00 97.25 94 CYS A O 1
ATOM 754 N N . PHE A 1 95 ? 3.943 2.153 -9.384 1.00 97.00 95 PHE A N 1
ATOM 755 C CA . PHE A 1 95 ? 3.867 1.350 -10.599 1.00 97.00 95 PHE A CA 1
ATOM 756 C C . PHE A 1 95 ? 3.701 2.221 -11.852 1.00 97.00 95 PHE A C 1
ATOM 758 O O . PHE A 1 95 ? 4.445 2.039 -12.816 1.00 97.00 95 PHE A O 1
ATOM 765 N N . GLY A 1 96 ? 2.786 3.196 -11.823 1.00 96.06 96 GLY A N 1
ATOM 766 C CA . GLY A 1 96 ? 2.607 4.176 -12.898 1.00 96.06 96 GLY A CA 1
ATOM 767 C C . GLY A 1 96 ? 3.891 4.947 -13.208 1.00 96.06 96 GLY A C 1
ATOM 768 O O . GLY A 1 96 ? 4.337 4.947 -14.353 1.00 96.06 96 GLY A O 1
ATOM 769 N N . ASP A 1 97 ? 4.546 5.498 -12.184 1.00 95.69 97 ASP A N 1
ATOM 770 C CA . ASP A 1 97 ? 5.800 6.245 -12.332 1.00 95.69 97 ASP A CA 1
ATOM 771 C C . ASP A 1 97 ? 6.913 5.381 -12.958 1.00 95.69 97 ASP A C 1
ATOM 773 O O . ASP A 1 97 ? 7.667 5.844 -13.821 1.00 95.69 97 ASP A O 1
ATOM 777 N N . CYS A 1 98 ? 7.007 4.104 -12.562 1.00 94.00 98 CYS A N 1
ATOM 778 C CA . CYS A 1 98 ? 7.972 3.159 -13.128 1.00 94.00 98 CYS A CA 1
ATOM 779 C C . CYS A 1 98 ? 7.689 2.872 -14.610 1.00 94.00 98 CYS A C 1
ATOM 781 O O . CYS A 1 98 ? 8.614 2.871 -15.429 1.00 94.00 98 CYS A O 1
ATOM 783 N N . VAL A 1 99 ? 6.419 2.659 -14.968 1.00 93.19 99 VAL A N 1
ATOM 784 C CA . VAL A 1 99 ? 5.998 2.414 -16.354 1.00 93.19 99 VAL A CA 1
ATOM 785 C C . VAL A 1 99 ? 6.246 3.644 -17.225 1.00 93.19 99 VAL A C 1
ATOM 787 O O . VAL A 1 99 ? 6.834 3.511 -18.296 1.00 93.19 99 VAL A O 1
ATOM 790 N N . GLU A 1 100 ? 5.869 4.839 -16.772 1.00 92.56 100 GLU A N 1
ATOM 791 C CA . GLU A 1 100 ? 6.076 6.088 -17.514 1.00 92.56 100 GLU A CA 1
ATOM 792 C C . GLU A 1 100 ? 7.565 6.377 -17.728 1.00 92.56 100 GLU A C 1
ATOM 794 O O . GLU A 1 100 ? 8.006 6.628 -18.854 1.00 92.56 100 GLU A O 1
ATOM 799 N N . THR A 1 101 ? 8.367 6.254 -16.668 1.00 90.19 101 THR A N 1
ATOM 800 C CA . THR A 1 101 ? 9.819 6.461 -16.737 1.00 90.19 101 THR A CA 1
ATOM 801 C C . THR A 1 101 ? 10.490 5.431 -17.647 1.00 90.19 101 THR A C 1
ATOM 803 O O . THR A 1 101 ? 11.366 5.783 -18.440 1.00 90.19 101 THR A O 1
ATOM 806 N N . GLY A 1 102 ? 10.077 4.161 -17.571 1.00 87.44 102 GLY A N 1
ATOM 807 C CA . GLY A 1 102 ? 10.575 3.098 -18.446 1.00 87.44 102 GLY A CA 1
ATOM 808 C C . GLY A 1 102 ? 10.203 3.327 -19.911 1.00 87.44 102 GLY A C 1
ATOM 809 O O . GLY A 1 102 ? 11.069 3.292 -20.784 1.00 87.44 102 GLY A O 1
ATOM 810 N N . ALA A 1 103 ? 8.937 3.644 -20.191 1.00 85.69 103 ALA A N 1
ATOM 811 C CA . ALA A 1 103 ? 8.434 3.867 -21.544 1.00 85.69 103 ALA A CA 1
ATOM 812 C C . ALA A 1 103 ? 9.139 5.034 -22.258 1.00 85.69 103 ALA A C 1
ATOM 814 O O . ALA A 1 103 ? 9.406 4.951 -23.458 1.00 85.69 103 ALA A O 1
ATOM 815 N N . LEU A 1 104 ? 9.498 6.101 -21.533 1.00 80.62 104 LEU A N 1
ATOM 816 C CA . LEU A 1 104 ? 10.272 7.219 -22.087 1.00 80.62 104 LEU A CA 1
ATOM 817 C C . LEU A 1 104 ? 11.667 6.806 -22.578 1.00 80.62 104 LEU A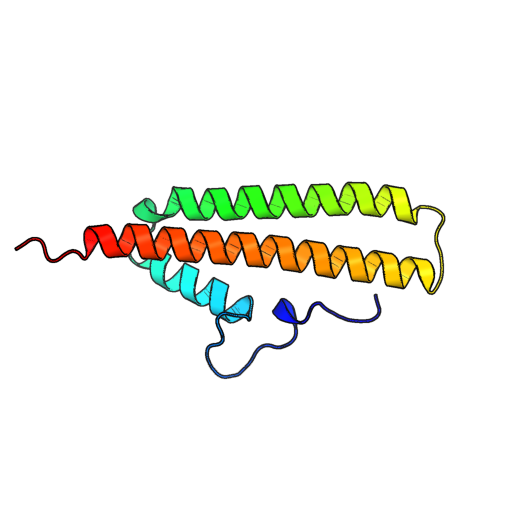 C 1
ATOM 819 O O . LEU A 1 104 ? 12.169 7.416 -23.518 1.00 80.62 104 LEU A O 1
ATOM 823 N N . GLN A 1 105 ? 12.268 5.778 -21.975 1.00 73.12 105 GLN A N 1
ATOM 824 C CA . GLN A 1 105 ? 13.578 5.240 -22.363 1.00 73.12 105 GLN A CA 1
ATOM 825 C C . GLN A 1 105 ? 13.471 4.150 -23.442 1.00 73.12 105 GLN A C 1
ATOM 827 O O . GLN A 1 105 ? 14.421 3.940 -24.190 1.00 73.12 105 GLN A O 1
ATOM 832 N N . ILE A 1 106 ? 12.315 3.478 -23.538 1.00 68.75 106 ILE A N 1
ATOM 833 C CA . ILE A 1 106 ? 12.008 2.469 -24.569 1.00 68.75 106 ILE A CA 1
ATOM 834 C C . ILE A 1 106 ? 11.601 3.110 -25.895 1.00 68.75 106 ILE A C 1
ATOM 836 O O . ILE A 1 106 ? 11.623 2.415 -26.913 1.00 68.75 106 ILE A O 1
ATOM 840 N N . LYS A 1 107 ? 11.246 4.410 -25.922 1.00 59.97 107 LYS A N 1
ATOM 841 C CA . LYS A 1 107 ? 11.093 5.151 -27.184 1.00 59.97 107 LYS A CA 1
ATOM 842 C C . LYS A 1 107 ? 12.275 4.777 -28.064 1.00 59.97 107 LYS A C 1
ATOM 844 O O . LYS A 1 107 ? 13.408 5.077 -27.706 1.00 59.97 107 LYS A O 1
ATOM 849 N N . LEU A 1 108 ? 11.978 4.038 -29.136 1.00 56.12 108 LEU A N 1
ATOM 850 C CA . LEU A 1 108 ? 12.944 3.527 -30.094 1.00 56.12 108 LEU A CA 1
ATOM 851 C C . LEU A 1 108 ? 13.739 4.728 -30.601 1.00 56.12 108 LEU A C 1
ATOM 853 O O . LEU A 1 108 ? 13.304 5.421 -31.517 1.00 56.12 108 LEU A O 1
ATOM 857 N N . ASN A 1 109 ? 14.860 5.010 -29.941 1.00 49.94 109 ASN A N 1
ATOM 858 C CA . ASN A 1 109 ? 15.848 5.966 -30.388 1.00 49.94 109 ASN A CA 1
ATOM 859 C C . ASN A 1 109 ? 16.549 5.271 -31.551 1.00 49.94 109 ASN A C 1
ATOM 861 O O . ASN A 1 109 ? 17.501 4.517 -31.351 1.00 49.94 109 ASN A O 1
ATOM 865 N N . TYR A 1 110 ? 15.968 5.445 -32.734 1.00 50.09 110 TYR A N 1
ATOM 866 C CA . TYR A 1 110 ? 16.586 5.142 -34.014 1.00 50.09 110 TYR A CA 1
ATOM 867 C C . TYR A 1 110 ? 17.189 6.424 -34.583 1.00 50.09 110 TYR A C 1
ATOM 869 O O . TYR A 1 110 ? 16.524 7.480 -34.461 1.00 50.09 110 TYR A O 1
#

Secondary structure (DSSP, 8-state):
-----HHHH---SS--TTSHHHHHHHHHHHHHH-HHHHHHHHHHHHHHHHHHHHHHHHHHHHHHTT--HHHHHHHHHHHHHHHHHHHHHHHHHHHHHHHHHHHHHHS---

Mean predicted aligned error: 4.93 Å

Organism: NCBI:txid1226335

Foldseek 3Di:
DPDAACLDVVDDPDADCSRPVNLVVLLCVLCVVPVVLLVVLVVQLVVQLVVQLVVLVVVLCVVCVPPDDPVN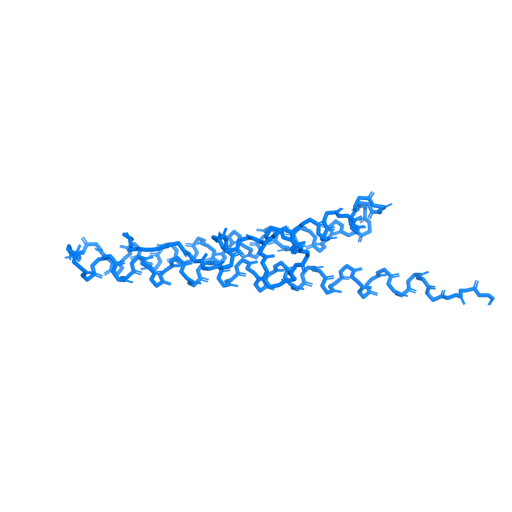VVSVVVSNNSSSVSSSVSSVVSSVVSCVSVVVVVPPPD

Sequence (110 aa):
MLDTPSVYRDTKEHFDIKNMYWLTQAIATIVDEHPFRYSASVEELKQQTLAAGRHILLETDSEVEKLTGEELQMKLQKANDQTAKAAYDAAMKCFGDCVETGALQIKLNY

pLDDT: mean 90.46, std 9.46, range [49.94, 97.69]

Radius of gyration: 17.42 Å; Cα contacts (8 Å, |Δi|>4): 78; chains: 1; bounding box: 38×27×59 Å

InterPro domains:
  IPR005322 Peptidase C69 [PF03577] (3-45)